Protein AF-A0A6S6WCK9-F1 (afdb_monomer)

Nearest PDB structures (foldseek):
  7o4i-assembly1_X  TM=5.187E-01  e=7.067E+00  Saccharomyces cerevisiae S288C
  6fdo-assembly2_B  TM=4.946E-01  e=7.947E+00  Homo sapiens
  9f27-assembly1_A  TM=4.646E-01  e=7.947E+00  Pyrococcus abyssi GE5
  1hlv-assembly1_A  TM=4.097E-01  e=7.494E+00  Homo sapiens
  7vf9-assembly1_F  TM=2.522E-01  e=4.418E+00  Pseudomonas aeruginosa PAO1

Structure (mmCIF, N/CA/C/O backbone):
data_AF-A0A6S6WCK9-F1
#
_entry.id   AF-A0A6S6WCK9-F1
#
loop_
_atom_site.group_PDB
_atom_site.id
_atom_site.type_symbol
_atom_site.label_atom_id
_atom_site.label_alt_id
_atom_site.label_comp_id
_atom_site.label_asym_id
_atom_site.label_entity_id
_atom_site.label_seq_id
_atom_site.pdbx_PDB_ins_code
_atom_site.Cartn_x
_atom_site.Cartn_y
_atom_site.Cartn_z
_atom_site.occupancy
_atom_site.B_iso_or_equiv
_atom_site.auth_seq_id
_atom_site.auth_comp_id
_atom_site.auth_asym_id
_atom_site.auth_atom_id
_atom_site.pdbx_PDB_model_num
ATOM 1 N N . MET A 1 1 ? 26.069 -19.748 -29.716 1.00 44.78 1 MET A N 1
ATOM 2 C CA . MET A 1 1 ? 26.273 -19.409 -28.286 1.00 44.78 1 MET A CA 1
ATOM 3 C C . MET A 1 1 ? 24.906 -19.206 -27.637 1.00 44.78 1 MET A C 1
ATOM 5 O O . MET A 1 1 ? 24.100 -18.494 -28.235 1.00 44.78 1 MET A O 1
ATOM 9 N N . PRO A 1 2 ? 24.590 -19.861 -26.506 1.00 44.91 2 PRO A N 1
ATOM 10 C CA . PRO A 1 2 ? 23.231 -19.878 -25.965 1.00 44.91 2 PRO A CA 1
ATOM 11 C C . PRO A 1 2 ? 22.825 -18.496 -25.436 1.00 44.91 2 PRO A C 1
ATOM 13 O O . PRO A 1 2 ? 23.543 -17.869 -24.659 1.00 44.91 2 PRO A O 1
ATOM 16 N N . LYS A 1 3 ? 21.666 -18.007 -25.890 1.00 48.59 3 LYS A N 1
ATOM 17 C CA . LYS A 1 3 ? 21.044 -16.769 -25.404 1.00 48.59 3 LYS A CA 1
ATOM 18 C C . LYS A 1 3 ? 20.489 -17.037 -24.002 1.00 48.59 3 LYS A C 1
ATOM 20 O O . LYS A 1 3 ? 19.784 -18.021 -23.817 1.00 48.59 3 LYS A O 1
ATOM 25 N N . LEU A 1 4 ? 20.776 -16.173 -23.030 1.00 48.41 4 LEU A N 1
ATOM 26 C CA . LEU A 1 4 ? 20.132 -16.221 -21.713 1.00 48.41 4 LEU A CA 1
ATOM 27 C C . LEU A 1 4 ? 18.635 -15.925 -21.897 1.00 48.41 4 LEU A C 1
ATOM 29 O O . LEU A 1 4 ? 18.258 -14.792 -22.188 1.00 48.41 4 LEU A O 1
ATOM 33 N N . THR A 1 5 ? 17.792 -16.951 -21.793 1.00 50.28 5 THR A N 1
ATOM 34 C CA . THR A 1 5 ? 16.382 -16.902 -22.217 1.00 50.28 5 THR A CA 1
ATOM 35 C C . THR A 1 5 ? 15.429 -16.254 -21.218 1.00 50.28 5 THR A C 1
ATOM 37 O O . THR A 1 5 ? 14.307 -15.960 -21.600 1.00 50.28 5 THR A O 1
ATOM 40 N N . ASN A 1 6 ? 15.840 -15.962 -19.982 1.00 49.12 6 ASN A N 1
ATOM 41 C CA . ASN A 1 6 ? 15.030 -15.191 -19.025 1.00 49.12 6 ASN A CA 1
ATOM 42 C C . ASN A 1 6 ? 15.889 -14.635 -17.877 1.00 49.12 6 ASN A C 1
ATOM 44 O O . ASN A 1 6 ? 15.573 -14.771 -16.698 1.00 49.12 6 ASN A O 1
ATOM 48 N N . ALA A 1 7 ? 17.030 -14.024 -18.203 1.00 51.69 7 ALA A N 1
ATOM 49 C CA . ALA A 1 7 ? 17.856 -13.397 -17.180 1.00 51.69 7 ALA A CA 1
ATOM 50 C C . ALA A 1 7 ? 17.327 -11.990 -16.887 1.00 51.69 7 ALA A C 1
ATOM 52 O O . ALA A 1 7 ? 17.431 -11.078 -17.712 1.00 51.69 7 ALA A O 1
ATOM 53 N N . HIS A 1 8 ? 16.786 -11.786 -15.688 1.00 56.84 8 HIS A N 1
ATOM 54 C CA . HIS A 1 8 ? 16.721 -10.454 -15.103 1.00 56.84 8 HIS A CA 1
ATOM 55 C C . HIS A 1 8 ? 18.136 -9.851 -15.132 1.00 56.84 8 HIS A C 1
ATOM 57 O O . HIS A 1 8 ? 18.983 -10.210 -14.323 1.00 56.84 8 HIS A O 1
ATOM 63 N N . TYR A 1 9 ? 18.416 -8.964 -16.093 1.00 58.31 9 TYR A N 1
ATOM 64 C CA . TYR A 1 9 ? 19.717 -8.301 -16.169 1.00 58.31 9 TYR A CA 1
ATOM 65 C C . TYR A 1 9 ? 19.966 -7.503 -14.887 1.00 58.31 9 TYR A C 1
ATOM 67 O O . TYR A 1 9 ? 19.154 -6.643 -14.518 1.00 58.31 9 TYR A O 1
ATOM 75 N N . TYR A 1 10 ? 21.086 -7.801 -14.228 1.00 66.94 10 TYR A N 1
ATOM 76 C CA . TYR A 1 10 ? 21.514 -7.145 -12.999 1.00 66.94 10 TYR A CA 1
ATOM 77 C C . TYR A 1 10 ? 21.758 -5.646 -13.222 1.00 66.94 10 TYR A C 1
ATOM 79 O O . TYR A 1 10 ? 22.159 -5.226 -14.312 1.00 66.94 10 TYR A O 1
ATOM 87 N N . THR A 1 11 ? 21.545 -4.841 -12.177 1.00 68.69 11 THR A N 1
ATOM 88 C CA . THR A 1 11 ? 21.753 -3.380 -12.178 1.00 68.69 11 THR A CA 1
ATOM 89 C C . THR A 1 11 ? 23.097 -2.957 -12.796 1.00 68.69 11 THR A C 1
ATOM 91 O O . THR A 1 11 ? 23.074 -2.080 -13.658 1.00 68.69 11 THR A O 1
ATOM 94 N N . PRO A 1 12 ? 24.239 -3.627 -12.517 1.00 78.00 12 PRO A N 1
ATOM 95 C CA . PRO A 1 12 ? 25.523 -3.269 -13.126 1.00 78.00 12 PRO A CA 1
ATOM 96 C C . PRO A 1 12 ? 25.551 -3.387 -14.657 1.00 78.00 12 PRO A C 1
ATOM 98 O O . PRO A 1 12 ? 26.176 -2.571 -15.328 1.00 78.00 12 PRO A O 1
ATOM 101 N N . VAL A 1 13 ? 24.850 -4.372 -15.234 1.00 82.44 13 VAL A N 1
ATOM 102 C CA . VAL A 1 13 ? 24.796 -4.562 -16.696 1.00 82.44 13 VAL A CA 1
ATOM 103 C C . VAL A 1 13 ? 24.009 -3.431 -17.352 1.00 82.44 13 VAL A C 1
ATOM 105 O O . VAL A 1 13 ? 24.406 -2.924 -18.397 1.00 82.44 13 VAL A O 1
ATOM 108 N N . LYS A 1 14 ? 22.916 -2.993 -16.718 1.00 82.75 14 LYS A N 1
ATOM 109 C CA . LYS A 1 14 ? 22.103 -1.878 -17.217 1.00 82.75 14 LYS A CA 1
ATOM 110 C C . LYS A 1 14 ? 22.865 -0.559 -17.171 1.00 82.75 14 LYS A C 1
ATOM 112 O O . LYS A 1 14 ? 22.890 0.148 -18.174 1.00 82.75 14 LYS A O 1
ATOM 117 N N . SER A 1 15 ? 23.521 -0.271 -16.046 1.00 81.81 15 SER A N 1
ATOM 118 C CA . SER A 1 15 ? 24.333 0.939 -15.887 1.00 81.81 15 SER A CA 1
ATOM 119 C C . SER A 1 15 ? 25.502 0.969 -16.866 1.00 81.81 15 SER A C 1
ATOM 121 O O . SER A 1 15 ? 25.778 2.014 -17.438 1.00 81.81 15 SER A O 1
ATOM 123 N N . ARG A 1 16 ? 26.140 -0.178 -17.134 1.00 85.06 16 ARG A N 1
ATOM 124 C CA . ARG A 1 16 ? 27.186 -0.287 -18.161 1.00 85.06 16 ARG A CA 1
ATOM 125 C C . ARG A 1 16 ? 26.684 0.042 -19.561 1.00 85.06 16 ARG A C 1
ATOM 127 O O . ARG A 1 16 ? 27.346 0.790 -20.264 1.00 85.06 16 ARG A O 1
ATOM 134 N N . VAL A 1 17 ? 25.548 -0.527 -19.976 1.00 89.06 17 VAL A N 1
ATOM 135 C CA . VAL A 1 17 ? 24.974 -0.260 -21.308 1.00 89.06 17 VAL A CA 1
ATOM 136 C C . VAL A 1 17 ? 24.636 1.220 -21.451 1.00 89.06 17 VAL A C 1
ATOM 138 O O . VAL A 1 17 ? 24.981 1.815 -22.464 1.00 89.06 17 VAL A O 1
ATOM 141 N N . LYS A 1 18 ? 24.010 1.810 -20.428 1.00 87.44 18 LYS A N 1
ATOM 142 C CA . LYS A 1 18 ? 23.625 3.221 -20.439 1.00 87.44 18 LYS A CA 1
ATOM 143 C C . LYS A 1 18 ? 24.840 4.149 -20.437 1.00 87.44 18 LYS A C 1
ATOM 145 O O . LYS A 1 18 ? 24.981 4.948 -21.345 1.00 87.44 18 LYS A O 1
ATOM 150 N N . GLY A 1 19 ? 25.772 3.957 -19.503 1.00 86.50 19 GLY A N 1
ATOM 151 C CA . GLY A 1 19 ? 26.981 4.776 -19.422 1.00 86.50 19 GLY A CA 1
ATOM 152 C C . GLY A 1 19 ? 27.872 4.666 -20.661 1.00 86.50 19 GLY A C 1
ATOM 153 O O . GLY A 1 19 ? 28.477 5.652 -21.061 1.00 86.50 19 GLY A O 1
ATOM 154 N N . ALA A 1 20 ? 27.935 3.494 -21.302 1.00 90.62 20 ALA A N 1
ATOM 155 C CA . ALA A 1 20 ? 28.659 3.337 -22.560 1.00 90.62 20 ALA A CA 1
ATOM 156 C C . ALA A 1 20 ? 27.961 4.049 -23.730 1.00 90.62 20 ALA A C 1
ATOM 158 O O . ALA A 1 20 ? 28.654 4.670 -24.527 1.00 90.62 20 ALA A O 1
ATOM 159 N N . ALA A 1 21 ? 26.626 3.993 -23.821 1.00 90.19 21 ALA A N 1
ATOM 160 C CA . ALA A 1 21 ? 25.872 4.762 -24.814 1.00 90.19 21 ALA A CA 1
ATOM 161 C C . ALA A 1 21 ? 26.070 6.272 -24.604 1.00 90.19 21 ALA A C 1
ATOM 163 O O . ALA A 1 21 ? 26.545 6.950 -25.508 1.00 90.19 21 ALA A O 1
ATOM 164 N N . ASP A 1 22 ? 25.847 6.757 -23.377 1.00 89.62 22 ASP A N 1
ATOM 165 C CA . ASP A 1 22 ? 25.997 8.170 -23.008 1.00 89.62 22 ASP A CA 1
ATOM 166 C C . ASP A 1 22 ? 27.424 8.681 -23.288 1.00 89.62 22 ASP A C 1
ATOM 168 O O . ASP A 1 22 ? 27.615 9.787 -23.790 1.00 89.62 22 ASP A O 1
ATOM 172 N N . PHE A 1 23 ? 28.447 7.869 -22.995 1.00 90.56 23 PHE A N 1
ATOM 173 C CA . PHE A 1 23 ? 29.843 8.214 -23.267 1.00 90.56 23 PHE A CA 1
ATOM 174 C C . PHE A 1 23 ? 30.157 8.276 -24.766 1.00 90.56 23 PHE A C 1
ATOM 176 O O . PHE A 1 23 ? 30.862 9.190 -25.198 1.00 90.56 23 PHE A O 1
ATOM 183 N N . LEU A 1 24 ? 29.672 7.312 -25.555 1.00 92.31 24 LEU A N 1
ATOM 184 C CA . LEU A 1 24 ? 29.898 7.278 -27.003 1.00 92.31 24 LEU A CA 1
ATOM 185 C C . LEU A 1 24 ? 29.17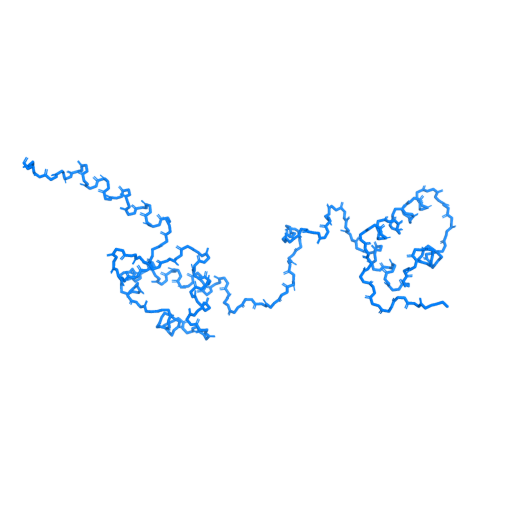9 8.435 -27.702 1.00 92.31 24 LEU A C 1
ATOM 187 O O . LEU A 1 24 ? 29.785 9.083 -28.556 1.00 92.31 24 LEU A O 1
ATOM 191 N N . ASP A 1 25 ? 27.953 8.744 -27.275 1.00 90.69 25 ASP A N 1
ATOM 192 C CA . ASP A 1 25 ? 27.186 9.900 -27.742 1.00 90.69 25 ASP A CA 1
ATOM 193 C C . ASP A 1 25 ? 27.906 11.209 -27.378 1.00 90.69 25 ASP A C 1
ATOM 195 O O . ASP A 1 25 ? 28.105 12.068 -28.237 1.00 90.69 25 ASP A O 1
ATOM 199 N N . TRP A 1 26 ? 28.389 11.341 -26.135 1.00 93.12 26 TRP A N 1
ATOM 200 C CA . TRP A 1 26 ? 29.148 12.515 -25.688 1.00 93.12 26 TRP A CA 1
ATOM 201 C C . TRP A 1 26 ? 30.470 12.702 -26.444 1.00 93.12 26 TRP A C 1
ATOM 203 O O . TRP A 1 26 ? 30.862 13.827 -26.752 1.00 93.12 26 TRP A O 1
ATOM 213 N N . LYS A 1 27 ? 31.169 11.606 -26.761 1.00 94.00 27 LYS A N 1
ATOM 214 C CA . LYS A 1 27 ? 32.395 11.633 -27.571 1.00 94.00 27 LYS A CA 1
ATOM 215 C C . LYS A 1 27 ? 32.137 11.781 -29.071 1.00 94.00 27 LYS A C 1
ATOM 217 O O . LYS A 1 27 ? 33.103 11.968 -29.808 1.00 94.00 27 LYS A O 1
ATOM 222 N N . GLY A 1 28 ? 30.887 11.682 -29.525 1.00 92.00 28 GLY A N 1
ATOM 223 C CA . GLY A 1 28 ? 30.534 11.699 -30.944 1.00 92.00 28 GLY A CA 1
ATOM 224 C C . GLY A 1 28 ? 31.113 10.519 -31.729 1.00 92.00 28 GLY A C 1
ATOM 225 O O . GLY A 1 28 ? 31.346 10.636 -32.931 1.00 92.00 28 GLY A O 1
ATOM 226 N N . ILE A 1 29 ? 31.392 9.394 -31.064 1.00 93.19 29 ILE A N 1
ATOM 227 C CA . ILE A 1 29 ? 31.925 8.198 -31.724 1.00 93.19 29 ILE A CA 1
ATOM 228 C C . ILE A 1 29 ? 30.743 7.445 -32.336 1.00 93.19 29 ILE A C 1
ATOM 230 O O . ILE A 1 29 ? 29.850 7.045 -31.592 1.00 93.19 29 ILE A O 1
ATOM 234 N N . PRO A 1 30 ? 30.712 7.205 -33.658 1.00 92.56 30 PRO A N 1
ATOM 235 C CA . PRO A 1 30 ? 29.643 6.428 -34.266 1.00 92.56 30 PRO A CA 1
ATOM 236 C C . PRO A 1 30 ? 29.723 4.967 -33.805 1.00 92.56 30 PRO A C 1
ATOM 238 O O . PRO A 1 30 ? 30.773 4.330 -33.887 1.00 92.56 30 PRO A O 1
ATOM 241 N N . TYR A 1 31 ? 28.603 4.421 -33.335 1.00 93.38 31 TYR A N 1
ATOM 242 C CA . TYR A 1 31 ? 28.493 3.023 -32.920 1.00 93.38 31 TYR A CA 1
ATOM 243 C C . TYR A 1 31 ? 27.136 2.438 -33.292 1.00 93.38 31 TYR A C 1
ATOM 245 O O . TYR A 1 31 ? 26.123 3.133 -33.408 1.00 93.38 31 TYR A O 1
ATOM 253 N N . HIS A 1 32 ? 27.096 1.115 -33.422 1.00 93.19 32 HIS A N 1
ATOM 254 C CA . HIS A 1 32 ? 25.845 0.392 -33.546 1.00 93.19 32 HIS A CA 1
ATOM 255 C C . HIS A 1 32 ? 25.374 -0.075 -32.171 1.00 93.19 32 HIS A C 1
ATOM 257 O O . HIS A 1 32 ? 26.055 -0.815 -31.459 1.00 93.19 32 HIS A O 1
ATOM 263 N N . HIS A 1 33 ? 24.145 0.297 -31.816 1.00 90.12 33 HIS A N 1
ATOM 264 C CA . HIS A 1 33 ? 23.496 -0.140 -30.579 1.00 90.12 33 HIS A CA 1
ATOM 265 C C . HIS A 1 33 ? 23.426 -1.673 -30.477 1.00 90.12 33 HIS A C 1
ATOM 267 O O . HIS A 1 33 ? 23.478 -2.240 -29.389 1.00 90.12 33 HIS A O 1
ATOM 273 N N . THR A 1 34 ? 23.363 -2.365 -31.618 1.00 92.06 34 THR A N 1
ATOM 274 C CA . THR A 1 34 ? 23.408 -3.829 -31.686 1.00 92.06 34 THR A CA 1
ATOM 275 C C . THR A 1 34 ? 24.691 -4.407 -31.109 1.00 92.06 34 THR A C 1
ATOM 277 O O . THR A 1 34 ? 24.625 -5.415 -30.406 1.00 92.06 34 THR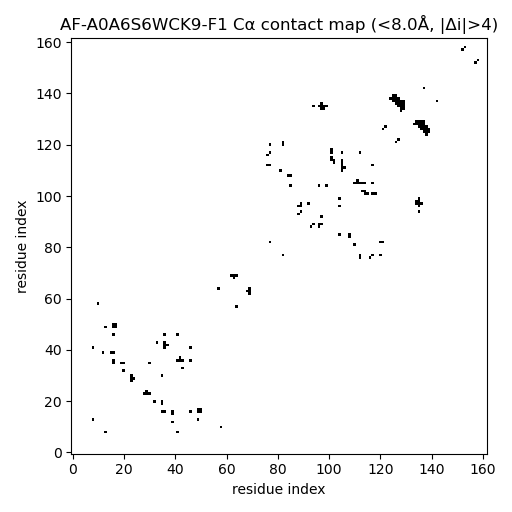 A O 1
ATOM 280 N N . ASP A 1 35 ? 25.821 -3.755 -31.356 1.00 91.56 35 ASP A N 1
ATOM 281 C CA . ASP A 1 35 ? 27.142 -4.234 -30.956 1.00 91.56 35 ASP A CA 1
ATOM 282 C C . ASP A 1 35 ? 27.372 -3.932 -29.478 1.00 91.56 35 ASP A C 1
ATOM 284 O O . ASP A 1 35 ? 27.827 -4.792 -28.723 1.00 91.56 35 ASP A O 1
ATOM 288 N N . LEU A 1 36 ? 26.914 -2.760 -29.029 1.00 91.44 36 LEU A N 1
ATOM 289 C CA . LEU A 1 36 ? 26.862 -2.396 -27.616 1.00 91.44 36 LEU A CA 1
ATOM 290 C C . LEU A 1 36 ? 26.042 -3.408 -26.796 1.00 91.44 36 LEU A C 1
ATOM 292 O O . LEU A 1 36 ? 26.462 -3.840 -25.715 1.00 91.44 36 LEU A O 1
ATOM 296 N N . PHE A 1 37 ? 24.872 -3.811 -27.299 1.00 92.94 37 PHE A N 1
ATOM 297 C CA . PHE A 1 37 ? 24.034 -4.804 -26.628 1.00 92.94 37 PHE A CA 1
ATOM 298 C C . PHE A 1 37 ? 24.672 -6.195 -26.661 1.00 92.94 37 PHE A C 1
ATOM 300 O O . PHE A 1 37 ? 24.690 -6.871 -25.631 1.00 92.94 37 PHE A O 1
ATOM 307 N N . ALA A 1 38 ? 25.245 -6.606 -27.797 1.00 90.31 38 ALA A N 1
ATOM 308 C CA . ALA A 1 38 ? 25.923 -7.892 -27.937 1.00 90.31 38 ALA A CA 1
ATOM 309 C C . ALA A 1 38 ? 27.121 -8.018 -26.981 1.00 90.31 38 ALA A C 1
ATOM 311 O O . ALA A 1 38 ? 27.234 -9.026 -26.280 1.00 90.31 38 ALA A O 1
ATOM 312 N N . TYR A 1 39 ? 27.944 -6.970 -26.870 1.00 90.31 39 TYR A N 1
ATOM 313 C CA . TYR A 1 39 ? 29.076 -6.904 -25.942 1.00 90.31 39 TYR A CA 1
ATOM 314 C C . TYR A 1 39 ? 28.641 -7.097 -24.483 1.00 90.31 39 TYR A C 1
ATOM 316 O O . TYR A 1 39 ? 29.271 -7.827 -23.717 1.00 90.31 39 TYR A O 1
ATOM 324 N N . ASN A 1 40 ? 27.506 -6.506 -24.102 1.00 87.31 40 ASN A N 1
ATOM 325 C CA . ASN A 1 40 ? 26.934 -6.641 -22.762 1.00 87.31 40 ASN A CA 1
ATOM 326 C C . ASN A 1 40 ? 26.009 -7.866 -22.601 1.00 87.31 40 ASN A C 1
ATOM 328 O O . ASN A 1 40 ? 25.383 -8.026 -21.552 1.00 87.31 40 ASN A O 1
ATOM 332 N N . ARG A 1 41 ? 25.930 -8.749 -23.609 1.00 88.12 41 ARG A N 1
ATOM 333 C CA . ARG A 1 41 ? 25.083 -9.959 -23.636 1.00 88.12 41 ARG A CA 1
ATOM 334 C C . ARG A 1 41 ? 23.586 -9.670 -23.444 1.00 88.12 41 ARG A C 1
ATOM 336 O O . ARG A 1 41 ? 22.843 -10.486 -22.893 1.00 88.12 41 ARG A O 1
ATOM 343 N N . VAL A 1 42 ? 23.132 -8.511 -23.916 1.00 86.69 42 VAL A N 1
ATOM 344 C CA . VAL A 1 42 ? 21.740 -8.055 -23.842 1.00 86.69 42 VAL A CA 1
ATOM 345 C C . VAL A 1 42 ? 21.030 -8.284 -25.179 1.00 86.69 42 VAL A C 1
ATOM 347 O O . VAL A 1 42 ? 21.588 -8.035 -26.244 1.00 86.69 42 VAL A O 1
ATOM 350 N N . SER A 1 43 ? 19.782 -8.765 -25.151 1.00 87.94 43 SER A N 1
ATOM 351 C CA . SER A 1 43 ? 18.963 -8.851 -26.370 1.00 87.94 43 SER A CA 1
ATOM 352 C C . SER A 1 43 ? 18.587 -7.456 -26.886 1.00 87.94 43 SER A C 1
ATOM 354 O O . SER A 1 43 ? 18.415 -6.533 -26.094 1.00 87.94 43 SER A O 1
ATOM 356 N N . LYS A 1 44 ? 18.391 -7.286 -28.204 1.00 88.31 44 LYS A N 1
ATOM 357 C CA . LYS A 1 44 ? 18.047 -5.974 -28.797 1.00 88.31 44 LYS A CA 1
ATOM 358 C C . LYS A 1 44 ? 16.835 -5.326 -28.120 1.00 88.31 44 LYS A C 1
ATOM 360 O O . LYS A 1 44 ? 16.907 -4.180 -27.694 1.00 88.31 44 LYS A O 1
ATOM 365 N N . THR A 1 45 ? 15.752 -6.086 -27.950 1.00 86.25 45 THR A N 1
ATOM 366 C CA . THR A 1 45 ? 14.521 -5.623 -27.292 1.00 86.25 45 THR A CA 1
ATOM 367 C C . THR A 1 45 ? 14.790 -5.123 -25.876 1.00 86.25 45 THR A C 1
ATOM 369 O O . THR A 1 45 ? 14.258 -4.094 -25.460 1.00 86.25 45 THR A O 1
ATOM 372 N N . ARG A 1 46 ? 15.650 -5.824 -25.125 1.00 82.69 46 ARG A N 1
ATOM 373 C CA . ARG A 1 46 ? 15.959 -5.444 -23.748 1.00 82.69 46 ARG A CA 1
ATOM 374 C C . ARG A 1 46 ? 16.956 -4.294 -23.663 1.00 82.69 46 ARG A C 1
ATOM 376 O O . ARG A 1 46 ? 16.813 -3.478 -22.761 1.00 82.69 46 ARG A O 1
ATOM 383 N N . GLY A 1 47 ? 17.901 -4.202 -24.595 1.00 87.31 47 GLY A N 1
ATOM 384 C CA . GLY A 1 47 ? 18.828 -3.079 -24.717 1.00 87.31 47 GLY A CA 1
ATOM 385 C C . GLY A 1 47 ? 18.080 -1.762 -24.903 1.00 87.31 47 GLY A C 1
ATOM 386 O O . GLY A 1 47 ? 18.271 -0.833 -24.124 1.00 87.31 47 GLY A O 1
ATOM 387 N N . TRP A 1 48 ? 17.117 -1.731 -25.827 1.00 90.94 48 TRP A N 1
ATOM 388 C CA . TRP A 1 48 ? 16.237 -0.574 -26.012 1.00 90.94 48 TRP A CA 1
ATOM 389 C C . TRP A 1 48 ? 15.395 -0.253 -24.779 1.00 90.94 48 TRP A C 1
ATOM 391 O O . TRP A 1 48 ? 15.269 0.909 -24.403 1.00 90.94 48 TRP A O 1
ATOM 401 N N . ALA A 1 49 ? 14.854 -1.272 -24.105 1.00 84.62 49 ALA A N 1
ATOM 402 C CA . ALA A 1 49 ? 14.123 -1.057 -22.861 1.00 84.62 49 ALA A CA 1
ATOM 403 C C . ALA A 1 49 ? 15.015 -0.469 -21.750 1.00 84.62 49 ALA A C 1
ATOM 405 O O . ALA A 1 49 ? 14.534 0.337 -20.967 1.00 84.62 49 ALA A O 1
ATOM 406 N N . ILE A 1 50 ? 16.298 -0.842 -21.679 1.00 83.75 50 ILE A N 1
ATOM 407 C CA . ILE A 1 50 ? 17.255 -0.283 -20.709 1.00 83.75 50 ILE A CA 1
ATOM 408 C C . ILE A 1 50 ? 17.549 1.189 -21.008 1.00 83.75 50 ILE A C 1
ATOM 410 O O . ILE A 1 50 ? 17.562 1.989 -20.078 1.00 83.75 50 ILE A O 1
ATOM 414 N N . LEU A 1 51 ? 17.755 1.554 -22.277 1.00 86.12 51 LEU A N 1
ATOM 415 C CA . LEU A 1 51 ? 18.012 2.947 -22.663 1.00 86.12 51 LEU A CA 1
ATOM 416 C C . LEU A 1 51 ? 16.781 3.844 -22.460 1.00 86.12 51 LEU A C 1
ATOM 418 O O . LEU A 1 51 ? 16.919 4.984 -22.033 1.00 86.12 51 LEU A O 1
ATOM 422 N N . LYS A 1 52 ? 15.573 3.312 -22.696 1.00 83.62 52 LYS A N 1
ATOM 423 C CA . LYS A 1 52 ? 14.299 4.026 -22.491 1.00 83.62 52 LYS A CA 1
ATOM 424 C C . LYS A 1 52 ? 13.911 4.176 -21.012 1.00 83.62 52 LYS A C 1
ATOM 426 O O . LYS A 1 52 ? 13.102 5.036 -20.671 1.00 83.62 52 LYS A O 1
ATOM 431 N N . GLU A 1 53 ? 14.431 3.326 -20.125 1.00 72.94 53 GLU A N 1
ATOM 432 C CA . GLU A 1 53 ? 14.195 3.445 -18.685 1.00 72.94 53 GLU A CA 1
ATOM 433 C C . GLU A 1 53 ? 14.885 4.724 -18.152 1.00 72.94 53 GLU A C 1
ATOM 435 O O . GLU A 1 53 ? 16.107 4.778 -17.966 1.00 72.94 53 GLU A O 1
ATOM 440 N N . ASN A 1 54 ? 14.085 5.754 -17.850 1.00 61.22 54 ASN A N 1
ATOM 441 C CA . ASN A 1 54 ? 14.506 6.971 -17.146 1.00 61.22 54 ASN A CA 1
ATOM 442 C C . ASN A 1 54 ? 14.816 6.668 -15.666 1.00 61.22 54 ASN A C 1
ATOM 444 O O . ASN A 1 54 ? 14.161 7.157 -14.754 1.00 61.22 54 ASN A O 1
ATOM 448 N N . ASN A 1 55 ? 15.821 5.831 -15.404 1.00 57.72 55 ASN A N 1
ATOM 449 C CA . ASN A 1 55 ? 16.335 5.570 -14.057 1.00 57.72 55 ASN A CA 1
ATOM 450 C C . ASN A 1 55 ? 17.303 6.696 -13.654 1.00 57.72 55 ASN A C 1
ATOM 452 O O . ASN A 1 55 ? 18.488 6.438 -13.462 1.00 57.72 55 ASN A O 1
ATOM 456 N N . GLN A 1 56 ? 16.846 7.952 -13.620 1.00 52.47 56 GLN A N 1
ATOM 457 C CA . GLN A 1 56 ? 17.729 9.078 -13.288 1.00 52.47 56 GLN A CA 1
ATOM 458 C C . GLN A 1 56 ? 18.134 9.108 -11.807 1.00 52.47 56 GLN A C 1
ATOM 460 O O . GLN A 1 56 ? 19.142 9.730 -11.499 1.00 52.47 56 GLN A O 1
ATOM 465 N N . ILE A 1 57 ? 17.399 8.454 -10.892 1.00 48.78 57 ILE A N 1
ATOM 466 C CA . ILE A 1 57 ? 17.627 8.672 -9.449 1.00 48.78 57 ILE A CA 1
ATOM 467 C C . ILE A 1 57 ? 17.553 7.400 -8.576 1.00 48.78 57 ILE A C 1
ATOM 469 O O . ILE A 1 57 ? 18.192 7.365 -7.529 1.00 48.78 57 ILE A O 1
ATOM 473 N N . TYR A 1 58 ? 16.870 6.316 -8.971 1.00 45.97 58 TYR A N 1
ATOM 474 C CA . TYR A 1 58 ? 16.533 5.263 -7.996 1.00 45.97 58 TYR A CA 1
ATOM 475 C C . TYR A 1 58 ? 16.966 3.847 -8.400 1.00 45.97 58 TYR A C 1
ATOM 477 O O . TYR A 1 58 ? 16.512 3.283 -9.400 1.00 45.97 58 TYR A O 1
ATOM 485 N N . ASP A 1 59 ? 17.832 3.258 -7.568 1.00 48.38 59 ASP A N 1
ATOM 486 C CA . ASP A 1 59 ? 18.109 1.824 -7.543 1.0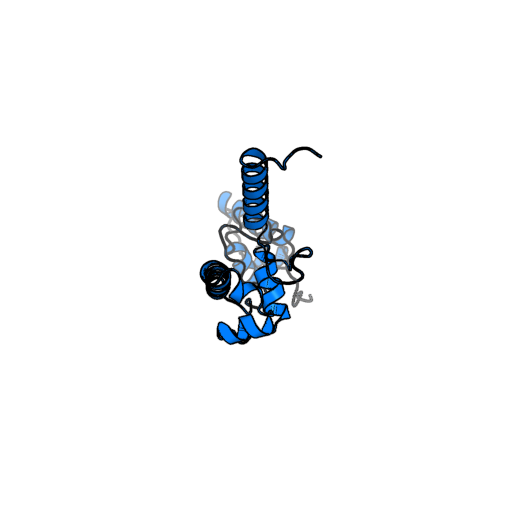0 48.38 59 ASP A CA 1
ATOM 487 C C . ASP A 1 59 ? 16.818 1.066 -7.197 1.00 48.38 59 ASP A C 1
ATOM 489 O O . ASP A 1 59 ? 16.062 1.424 -6.294 1.00 48.38 59 ASP A O 1
ATOM 493 N N . ARG A 1 60 ? 16.556 -0.021 -7.921 1.00 52.84 60 ARG A N 1
ATOM 494 C CA . ARG A 1 60 ? 15.291 -0.779 -7.881 1.00 52.84 60 ARG A CA 1
ATOM 495 C C . ARG A 1 60 ? 15.076 -1.569 -6.586 1.00 52.84 60 ARG A C 1
ATOM 497 O O . ARG A 1 60 ? 14.180 -2.410 -6.536 1.00 52.84 60 ARG A O 1
ATOM 504 N N . ARG A 1 61 ? 15.921 -1.350 -5.578 1.00 50.31 61 ARG A N 1
ATOM 505 C CA . ARG A 1 61 ? 15.790 -1.928 -4.238 1.00 50.31 61 ARG A CA 1
ATOM 506 C C . ARG A 1 61 ? 14.833 -1.144 -3.343 1.00 50.31 61 ARG A C 1
ATOM 508 O O . ARG A 1 61 ? 14.453 -1.662 -2.300 1.00 50.31 61 ARG A O 1
ATOM 515 N N . HIS A 1 62 ? 14.410 0.052 -3.744 1.00 44.62 62 HIS A N 1
ATOM 516 C CA . HIS A 1 62 ? 13.416 0.799 -2.984 1.00 44.62 62 HIS A CA 1
ATOM 517 C C . HIS A 1 62 ? 12.001 0.360 -3.383 1.00 44.62 62 HIS A C 1
ATOM 519 O O . HIS A 1 62 ? 11.468 0.760 -4.417 1.00 44.62 62 HIS A O 1
ATOM 525 N N . HIS A 1 63 ? 11.422 -0.512 -2.552 1.00 45.19 63 HIS A N 1
ATOM 526 C CA . HIS A 1 63 ? 9.973 -0.575 -2.348 1.00 45.19 63 HIS A CA 1
ATOM 527 C C . HIS A 1 63 ? 9.477 0.845 -2.030 1.00 45.19 63 HIS A C 1
ATOM 529 O O . HIS A 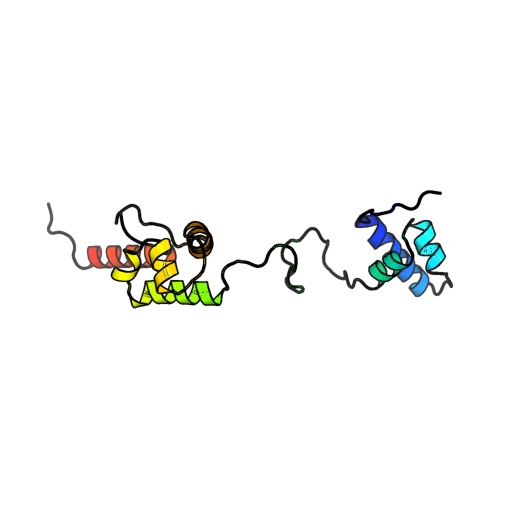1 63 ? 10.150 1.541 -1.271 1.00 45.19 63 HIS A O 1
ATOM 535 N N . ASN A 1 64 ? 8.346 1.269 -2.599 1.00 48.97 64 ASN A N 1
ATOM 536 C CA . ASN A 1 64 ? 7.820 2.645 -2.522 1.00 48.97 64 ASN A CA 1
ATOM 537 C C . ASN A 1 64 ? 8.691 3.721 -3.209 1.00 48.97 64 ASN A C 1
ATOM 539 O O . ASN A 1 64 ? 9.419 4.471 -2.564 1.00 48.97 64 ASN A O 1
ATOM 543 N N . ASN A 1 65 ? 8.570 3.847 -4.533 1.00 55.06 65 ASN A N 1
ATOM 544 C CA . ASN A 1 65 ? 9.042 5.035 -5.252 1.00 55.06 65 ASN A CA 1
ATOM 545 C C . ASN A 1 65 ? 8.027 6.181 -5.069 1.00 55.06 65 ASN A C 1
ATOM 547 O O . ASN A 1 65 ? 6.854 6.002 -5.382 1.00 55.06 65 ASN A O 1
ATOM 551 N N . GLU A 1 66 ? 8.464 7.356 -4.605 1.00 56.78 66 GLU A N 1
ATOM 552 C CA . GLU A 1 66 ? 7.590 8.532 -4.425 1.00 56.78 66 GLU A CA 1
ATOM 553 C C . GLU A 1 66 ? 7.010 9.058 -5.749 1.00 56.78 66 GLU A C 1
ATOM 555 O O . GLU A 1 66 ? 5.911 9.606 -5.774 1.00 56.78 66 GLU A O 1
ATOM 560 N N . LEU A 1 67 ? 7.724 8.865 -6.863 1.00 56.81 67 LEU A N 1
ATOM 561 C CA . LEU A 1 67 ? 7.341 9.381 -8.181 1.00 56.81 67 LEU A CA 1
ATOM 562 C C . LEU A 1 67 ? 6.571 8.367 -9.034 1.00 56.81 67 LEU A C 1
ATOM 564 O O . LEU A 1 67 ? 5.886 8.758 -9.978 1.00 56.81 67 LEU A O 1
ATOM 568 N N . LEU A 1 68 ? 6.706 7.067 -8.751 1.00 58.25 68 LEU A N 1
ATOM 569 C CA . LEU A 1 68 ? 6.055 6.009 -9.526 1.00 58.25 68 LEU A CA 1
ATOM 570 C C . LEU A 1 68 ? 5.237 5.096 -8.610 1.00 58.25 68 LEU A C 1
ATOM 572 O O . LEU A 1 68 ? 5.826 4.430 -7.758 1.00 58.25 68 LEU A O 1
ATOM 576 N N . PRO A 1 69 ? 3.914 4.975 -8.827 1.00 58.38 69 PRO A N 1
ATOM 577 C CA . PRO A 1 69 ? 3.096 4.061 -8.046 1.00 58.38 69 PRO A CA 1
ATOM 578 C C . PRO A 1 69 ? 3.564 2.611 -8.245 1.00 58.38 69 PRO A C 1
ATOM 580 O O . PRO A 1 69 ? 3.770 2.142 -9.371 1.00 58.38 69 PRO A O 1
ATOM 583 N N . GLU A 1 70 ? 3.749 1.888 -7.138 1.00 64.44 70 GLU A N 1
ATOM 584 C CA . GLU A 1 70 ? 4.146 0.481 -7.157 1.00 64.44 70 GLU A CA 1
ATOM 585 C C . GLU A 1 70 ? 2.971 -0.390 -7.630 1.00 64.44 70 GLU A C 1
ATOM 587 O O . GLU A 1 70 ? 2.024 -0.656 -6.899 1.00 64.44 70 GLU A O 1
ATOM 592 N N . ASN A 1 71 ? 3.041 -0.862 -8.878 1.00 66.44 71 ASN A N 1
ATOM 593 C CA . ASN A 1 71 ? 2.009 -1.714 -9.488 1.00 66.44 71 ASN A CA 1
ATOM 594 C C . ASN A 1 71 ? 2.196 -3.215 -9.193 1.00 66.44 71 ASN A C 1
ATOM 596 O O . ASN A 1 71 ? 1.571 -4.061 -9.835 1.00 66.44 71 ASN A O 1
ATOM 600 N N . ARG A 1 72 ? 3.118 -3.574 -8.293 1.00 64.75 72 ARG A N 1
ATOM 601 C CA . ARG A 1 72 ? 3.406 -4.972 -7.956 1.00 64.75 72 ARG A CA 1
ATOM 602 C C . ARG A 1 72 ? 2.452 -5.473 -6.878 1.00 64.75 72 ARG A C 1
ATOM 604 O O . ARG A 1 72 ? 2.182 -4.781 -5.907 1.00 64.75 72 ARG A O 1
ATOM 611 N N . GLY A 1 73 ? 2.036 -6.729 -7.021 1.00 75.31 73 GLY A N 1
ATOM 612 C CA . GLY A 1 73 ? 1.211 -7.426 -6.039 1.00 75.31 73 GLY A CA 1
ATOM 613 C C . GLY A 1 73 ? -0.275 -7.448 -6.389 1.00 75.31 73 GLY A C 1
ATOM 614 O O . GLY A 1 73 ? -0.743 -6.816 -7.335 1.00 75.31 73 GLY A O 1
ATOM 615 N N . ARG A 1 74 ? -1.021 -8.245 -5.622 1.00 78.12 74 ARG A N 1
ATOM 616 C CA . ARG A 1 74 ? -2.480 -8.309 -5.716 1.00 78.12 74 ARG A CA 1
ATOM 617 C C . ARG A 1 74 ? -3.059 -7.009 -5.161 1.00 78.12 74 ARG A C 1
ATOM 619 O O . ARG A 1 74 ? -2.646 -6.574 -4.088 1.00 78.12 74 ARG A O 1
ATOM 626 N N . LYS A 1 75 ? -4.033 -6.421 -5.864 1.00 80.81 75 LYS A N 1
ATOM 627 C CA . LYS A 1 75 ? -4.789 -5.270 -5.351 1.00 80.81 75 LYS A CA 1
ATOM 628 C C . LYS A 1 75 ? -5.396 -5.616 -3.988 1.00 80.81 75 LYS A C 1
ATOM 630 O O . LYS A 1 75 ? -5.857 -6.742 -3.790 1.00 80.81 75 LYS A O 1
ATOM 635 N N . ALA A 1 76 ? -5.369 -4.657 -3.065 1.00 81.94 76 ALA A N 1
ATOM 636 C CA . ALA A 1 76 ? -6.016 -4.810 -1.768 1.00 81.94 76 ALA A CA 1
ATOM 637 C C . ALA A 1 76 ? -7.505 -5.139 -1.957 1.00 81.94 76 ALA A C 1
ATOM 639 O O . ALA A 1 76 ? -8.133 -4.642 -2.889 1.00 81.94 76 ALA A O 1
ATOM 640 N N . ALA A 1 77 ? -8.044 -5.993 -1.085 1.00 86.19 77 ALA A N 1
ATOM 641 C CA . ALA A 1 77 ? -9.456 -6.371 -1.128 1.00 86.19 77 ALA A CA 1
ATOM 642 C C . ALA A 1 77 ? -10.378 -5.211 -0.723 1.00 86.19 77 ALA A C 1
ATOM 644 O O . ALA A 1 77 ? -11.503 -5.143 -1.195 1.00 86.19 77 ALA A O 1
ATOM 645 N N . LEU A 1 78 ? -9.880 -4.297 0.116 1.00 87.38 78 LEU A N 1
ATOM 646 C CA . LEU A 1 78 ? -10.588 -3.098 0.554 1.00 87.38 78 LEU A CA 1
ATOM 647 C C . LEU A 1 78 ? -9.952 -1.852 -0.058 1.00 87.38 78 LEU A C 1
ATOM 649 O O . LEU A 1 78 ? -8.725 -1.694 -0.041 1.00 87.38 78 LEU A O 1
ATOM 653 N N . SER A 1 79 ? -10.794 -0.958 -0.569 1.00 88.50 79 SER A N 1
ATOM 654 C CA . SER A 1 79 ? -10.390 0.377 -0.998 1.00 88.50 79 SER A CA 1
ATOM 655 C C . SER A 1 79 ? -10.071 1.253 0.220 1.00 88.50 79 SER A C 1
ATOM 657 O O . SER A 1 79 ? -10.696 1.093 1.270 1.00 88.50 79 SER A O 1
ATOM 659 N N . PRO A 1 80 ? -9.176 2.253 0.102 1.00 87.19 80 PRO A N 1
ATOM 660 C CA . PRO A 1 80 ? -9.004 3.271 1.140 1.00 87.19 80 PRO A CA 1
ATOM 661 C C . PRO A 1 80 ? -10.322 3.949 1.550 1.00 87.19 80 PRO A C 1
ATOM 663 O O . PRO A 1 80 ? -10.505 4.271 2.719 1.00 87.19 80 PRO A O 1
ATOM 666 N N . LYS A 1 81 ? -11.264 4.107 0.608 1.00 89.00 81 LYS A N 1
ATOM 667 C CA . LYS A 1 81 ? -12.596 4.675 0.878 1.00 89.00 81 LYS A CA 1
ATOM 668 C C . LYS A 1 81 ? -13.452 3.781 1.777 1.00 89.00 81 LYS A C 1
ATOM 670 O O . LYS A 1 81 ? -14.197 4.292 2.606 1.00 89.00 81 LYS A O 1
ATOM 675 N N . ASP A 1 82 ? -13.330 2.465 1.631 1.00 90.38 82 ASP A N 1
ATOM 676 C CA . ASP A 1 82 ? -14.077 1.502 2.447 1.00 90.38 82 ASP A CA 1
ATOM 677 C C . ASP A 1 82 ? -13.574 1.536 3.893 1.00 90.38 82 ASP A C 1
ATOM 679 O O . ASP A 1 82 ? -14.358 1.491 4.839 1.00 90.38 82 ASP A O 1
ATOM 683 N N . LEU A 1 83 ? -12.259 1.710 4.068 1.00 90.12 83 LEU A N 1
ATOM 684 C CA . LEU A 1 83 ? -11.644 1.886 5.384 1.00 90.12 83 LEU A CA 1
ATOM 685 C C . LEU A 1 83 ? -12.054 3.204 6.041 1.00 90.12 83 LEU A C 1
ATOM 687 O O . LEU A 1 83 ? -12.333 3.222 7.236 1.00 90.12 83 LEU A O 1
ATOM 691 N N . GLU A 1 84 ? -12.140 4.290 5.272 1.00 89.19 84 GLU A N 1
ATOM 692 C CA . GLU A 1 84 ? -12.644 5.573 5.770 1.00 89.19 84 GLU A CA 1
ATOM 693 C C . GLU A 1 84 ? -14.120 5.479 6.184 1.00 89.19 84 GLU A C 1
ATOM 695 O O . GLU A 1 84 ? -14.516 6.022 7.215 1.00 89.19 84 GLU A O 1
ATOM 700 N N . ARG A 1 85 ? -14.939 4.741 5.424 1.00 90.50 85 ARG A N 1
ATOM 701 C CA . ARG A 1 85 ? -16.340 4.484 5.780 1.00 90.50 85 ARG A CA 1
ATOM 702 C C . ARG A 1 85 ? -16.445 3.694 7.088 1.00 90.50 85 ARG A C 1
ATOM 704 O O . ARG A 1 85 ? -17.245 4.063 7.945 1.00 90.50 85 ARG A O 1
ATOM 711 N N . ALA A 1 86 ? -15.621 2.662 7.265 1.00 88.75 86 ALA A N 1
ATOM 712 C CA . ALA A 1 86 ? -15.572 1.886 8.502 1.00 88.75 86 ALA A CA 1
ATOM 713 C C . ALA A 1 86 ? -15.093 2.719 9.704 1.00 88.75 86 ALA A C 1
ATOM 715 O O . ALA A 1 86 ? -15.661 2.621 10.792 1.00 88.75 86 ALA A O 1
ATOM 716 N N . ASP A 1 87 ? -14.082 3.569 9.509 1.00 87.75 87 ASP A N 1
ATOM 717 C CA . ASP A 1 87 ? -13.600 4.508 10.525 1.00 87.75 87 ASP A CA 1
ATOM 718 C C . ASP A 1 87 ? -14.698 5.495 10.948 1.00 87.75 87 ASP A C 1
ATOM 720 O O . ASP A 1 87 ? -14.983 5.630 12.139 1.00 87.75 87 ASP A O 1
ATOM 724 N N . ARG A 1 88 ? -15.378 6.116 9.978 1.00 88.56 88 ARG A N 1
ATOM 725 C CA . ARG A 1 88 ? -16.484 7.048 10.227 1.00 88.56 88 ARG A CA 1
ATOM 726 C C . ARG A 1 88 ? -17.636 6.377 10.972 1.00 88.56 88 ARG A C 1
ATOM 728 O O . ARG A 1 88 ? -18.090 6.903 11.980 1.00 88.56 88 ARG A O 1
ATOM 735 N N . PHE A 1 89 ? -18.032 5.173 10.565 1.00 89.3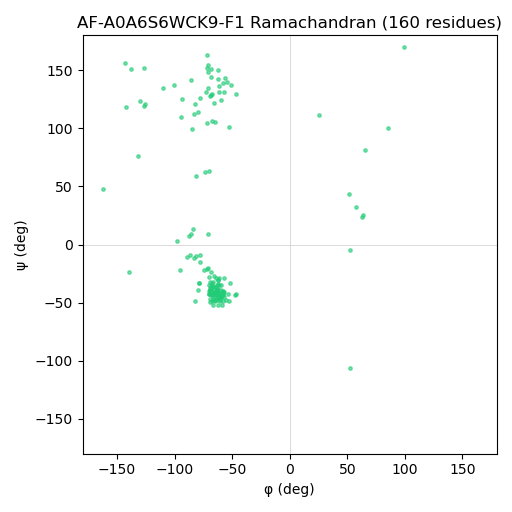8 89 PHE A N 1
ATOM 736 C CA . PHE A 1 89 ? -19.072 4.404 11.253 1.00 89.38 89 PHE A CA 1
ATOM 737 C C . PHE A 1 89 ? -18.728 4.146 12.733 1.00 89.38 89 PHE A C 1
ATOM 739 O O . PHE A 1 89 ? -19.558 4.345 13.621 1.00 89.38 89 PHE A O 1
ATOM 746 N N . LEU A 1 90 ? -17.479 3.771 13.032 1.00 85.44 90 LEU A N 1
ATOM 747 C CA . LEU A 1 90 ? -17.011 3.562 14.410 1.00 85.44 90 LEU A CA 1
ATOM 748 C C . LEU A 1 90 ? -16.932 4.856 15.241 1.00 85.44 90 LEU A C 1
ATOM 750 O O . LEU A 1 90 ? -16.936 4.795 16.482 1.00 85.44 90 LEU A O 1
ATOM 754 N N . GLN A 1 91 ? -16.811 6.012 14.587 1.00 83.44 91 GLN A N 1
ATOM 755 C CA . GLN A 1 91 ? -16.818 7.324 15.230 1.00 83.44 91 GLN A CA 1
ATOM 756 C C . GLN A 1 91 ? -18.246 7.811 15.494 1.00 83.44 91 GLN A C 1
ATOM 758 O O . GLN A 1 91 ? -18.538 8.167 16.635 1.00 83.44 91 GLN A O 1
ATOM 763 N N . ASP A 1 92 ? -1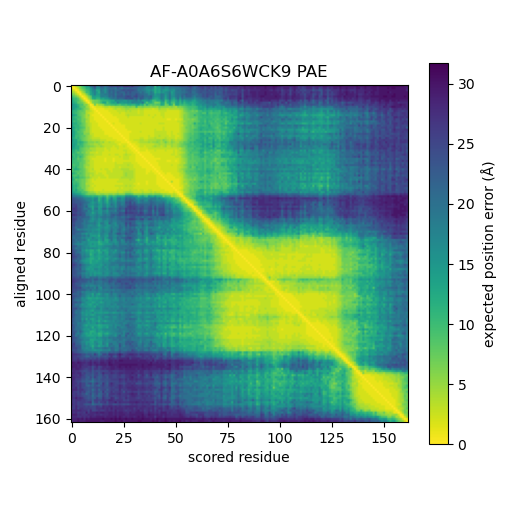9.128 7.738 14.497 1.00 84.38 92 ASP A N 1
ATOM 764 C CA . ASP A 1 92 ? -20.499 8.262 14.549 1.00 84.38 92 ASP A CA 1
ATOM 765 C C . ASP A 1 92 ? -21.375 7.477 15.531 1.00 84.38 92 ASP A C 1
ATOM 767 O O . ASP A 1 92 ? -22.021 8.043 16.411 1.00 84.38 92 ASP A O 1
ATOM 771 N N . PHE A 1 93 ? -21.351 6.147 15.432 1.00 80.88 93 PHE A N 1
ATOM 772 C CA . PHE A 1 93 ? -22.142 5.266 16.295 1.00 80.88 93 PHE A CA 1
ATOM 773 C C . PHE A 1 93 ? -21.426 4.931 17.611 1.00 80.88 93 PHE A C 1
ATOM 775 O O . PHE A 1 93 ? -22.015 4.358 18.531 1.00 80.88 93 PHE A O 1
ATOM 782 N N . GLY A 1 94 ? -20.146 5.300 17.730 1.00 77.12 94 GLY A N 1
ATOM 783 C CA . GLY A 1 94 ? -19.387 5.251 18.973 1.00 77.12 94 GLY A CA 1
ATOM 784 C C . GLY A 1 94 ? -19.433 3.883 19.656 1.00 77.12 94 GLY A C 1
ATOM 785 O O . GLY A 1 94 ? -18.757 2.944 19.245 1.00 77.12 94 GLY A O 1
ATOM 786 N N . TRP A 1 95 ? -20.181 3.782 20.756 1.00 69.88 95 TRP A N 1
ATOM 787 C CA . TRP A 1 95 ? -20.251 2.571 21.577 1.00 69.88 95 TRP A CA 1
ATOM 788 C C . TRP A 1 95 ? -20.980 1.403 20.900 1.00 69.88 95 TRP A C 1
ATOM 790 O O . TRP A 1 95 ? -20.498 0.272 20.981 1.00 69.88 95 TRP A O 1
ATOM 800 N N . SER A 1 96 ? -22.108 1.649 20.224 1.00 76.12 96 SER A N 1
ATOM 801 C CA . SER A 1 96 ? -22.923 0.573 19.636 1.00 76.12 96 SER A CA 1
ATOM 802 C C . SER A 1 96 ? -22.157 -0.141 18.522 1.00 76.12 96 SER A C 1
ATOM 804 O O . SER A 1 96 ? -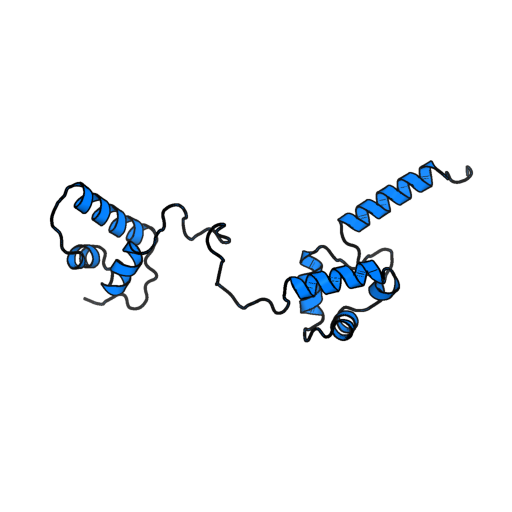21.976 -1.358 18.583 1.00 76.12 96 SER A O 1
ATOM 806 N N . ALA A 1 97 ? -21.567 0.621 17.598 1.00 80.00 97 ALA A N 1
ATOM 807 C CA . ALA A 1 97 ? -20.716 0.090 16.532 1.00 80.00 97 ALA A CA 1
ATOM 808 C C . ALA A 1 97 ? -19.465 -0.621 17.060 1.00 80.00 97 ALA A C 1
ATOM 810 O O . ALA A 1 97 ? -18.991 -1.591 16.473 1.00 80.00 97 ALA A O 1
ATOM 811 N N . ARG A 1 98 ? -18.935 -0.191 18.210 1.00 74.44 98 ARG A N 1
ATOM 812 C CA . ARG A 1 98 ? -17.783 -0.854 18.828 1.00 74.44 98 ARG A CA 1
ATOM 813 C C . ARG A 1 98 ? -18.105 -2.201 19.443 1.00 74.44 98 ARG A C 1
ATOM 815 O O . ARG A 1 98 ? -17.198 -3.006 19.631 1.00 74.44 98 ARG A O 1
ATOM 822 N N . SER A 1 99 ? -19.366 -2.466 19.749 1.00 78.56 99 SER A N 1
ATOM 823 C CA . SER A 1 99 ? -19.763 -3.771 20.267 1.00 78.56 99 SER A CA 1
ATOM 824 C C . SER A 1 99 ? -19.860 -4.849 19.179 1.00 78.56 99 SER A C 1
ATOM 826 O O . SER A 1 99 ? -19.834 -6.032 19.519 1.00 78.56 99 SER A O 1
ATOM 828 N N . LEU A 1 100 ? -19.886 -4.454 17.898 1.00 81.44 100 LEU A N 1
ATOM 829 C CA . LEU A 1 100 ? -19.928 -5.357 16.750 1.00 81.44 100 LEU A CA 1
ATOM 830 C C . LEU A 1 100 ? -18.622 -6.143 16.572 1.00 81.44 100 LEU A C 1
ATOM 832 O O . LEU A 1 100 ? -17.508 -5.643 16.784 1.00 81.44 100 LEU A O 1
ATOM 836 N N . THR A 1 101 ? -18.770 -7.391 16.132 1.00 85.06 101 THR A N 1
ATOM 837 C CA . THR A 1 101 ? -17.663 -8.215 15.631 1.00 85.06 101 THR A CA 1
ATOM 838 C C . THR A 1 101 ? -17.193 -7.725 14.259 1.00 85.06 101 THR A C 1
ATOM 840 O O . THR A 1 101 ? -17.911 -7.007 13.570 1.00 85.06 101 THR A O 1
ATOM 843 N N . TRP A 1 102 ? -15.996 -8.133 13.820 1.00 86.00 102 TRP A N 1
ATOM 844 C CA . TRP A 1 102 ? -15.516 -7.793 12.473 1.00 86.00 102 TRP A CA 1
ATOM 845 C C . TRP A 1 102 ? -16.431 -8.313 11.361 1.00 86.00 102 TRP A C 1
ATOM 847 O O . TRP A 1 102 ? -16.584 -7.634 10.356 1.00 86.00 102 TRP A O 1
ATOM 857 N N . ALA A 1 103 ? -17.044 -9.485 11.545 1.00 87.31 103 ALA A N 1
ATOM 858 C CA . ALA A 1 103 ? -17.995 -10.034 10.581 1.00 87.31 103 ALA A CA 1
ATOM 859 C C . ALA A 1 103 ? -19.262 -9.170 10.495 1.00 87.31 103 ALA A C 1
ATOM 861 O O . ALA A 1 103 ? -19.650 -8.769 9.407 1.00 87.31 103 ALA A O 1
ATOM 862 N N . GLN A 1 104 ? -19.837 -8.798 11.643 1.00 87.94 104 GLN A N 1
ATOM 863 C CA . GLN A 1 104 ? -21.011 -7.918 11.692 1.00 87.94 104 GLN A CA 1
ATOM 864 C C . GLN A 1 104 ? -20.710 -6.525 11.135 1.00 87.94 104 GLN A C 1
ATOM 866 O O . GLN A 1 104 ? -21.531 -5.952 10.438 1.00 87.94 104 GLN A O 1
ATOM 871 N N . LEU A 1 105 ? -19.523 -5.978 11.409 1.00 88.19 105 LEU A N 1
ATOM 872 C CA . LEU A 1 105 ? -19.120 -4.689 10.848 1.00 88.19 105 LEU A CA 1
ATOM 873 C C . LEU A 1 105 ? -18.959 -4.756 9.321 1.00 88.19 105 LEU A C 1
ATOM 875 O O . LEU A 1 105 ? -19.266 -3.783 8.643 1.00 88.19 105 LEU A O 1
ATOM 879 N N . ALA A 1 106 ? -18.464 -5.875 8.784 1.00 90.31 106 ALA A N 1
ATOM 880 C CA . ALA A 1 106 ? -18.378 -6.076 7.341 1.00 90.31 106 ALA A CA 1
ATOM 881 C C . ALA A 1 106 ? -19.775 -6.161 6.709 1.00 90.31 106 ALA A C 1
ATOM 883 O O . ALA A 1 106 ? -20.009 -5.521 5.692 1.00 90.31 106 ALA A O 1
ATOM 884 N N . GLU A 1 107 ? -20.702 -6.877 7.348 1.00 90.50 107 GLU A N 1
ATOM 885 C CA . GLU A 1 107 ? -22.093 -7.015 6.904 1.00 90.50 107 GLU A CA 1
ATOM 886 C C . GLU A 1 107 ? -22.847 -5.674 6.922 1.00 90.50 107 GLU A C 1
ATOM 888 O O . GLU A 1 107 ? -23.427 -5.285 5.915 1.00 90.50 107 GLU A O 1
ATOM 893 N N . GLU A 1 108 ? -22.753 -4.908 8.013 1.00 89.81 108 GLU A N 1
ATOM 894 C CA . GLU A 1 108 ? -23.381 -3.578 8.140 1.00 89.81 108 GLU A CA 1
ATOM 895 C C . GLU A 1 108 ? -22.872 -2.564 7.103 1.00 89.81 108 GLU A C 1
ATOM 897 O O . GLU A 1 108 ? -23.573 -1.627 6.722 1.00 89.81 108 GLU A O 1
ATOM 902 N N . LEU A 1 109 ? -21.628 -2.728 6.650 1.00 90.00 109 LEU A N 1
ATOM 903 C CA . LEU A 1 109 ? -21.001 -1.848 5.665 1.00 90.00 109 LEU A CA 1
ATOM 904 C C . LEU A 1 109 ? -21.069 -2.394 4.233 1.00 90.00 109 LEU A C 1
ATOM 906 O O . LEU A 1 109 ? -20.516 -1.750 3.336 1.00 90.00 109 LEU A O 1
ATOM 910 N N . ASP A 1 110 ? -21.731 -3.539 4.034 1.00 90.38 110 ASP A N 1
ATOM 911 C CA . ASP A 1 110 ? -21.829 -4.270 2.765 1.00 90.38 110 ASP A CA 1
ATOM 912 C C . ASP A 1 110 ? -20.448 -4.519 2.125 1.00 90.38 110 ASP A C 1
ATOM 914 O O . ASP A 1 110 ? -20.203 -4.301 0.937 1.00 90.38 110 ASP A O 1
ATOM 918 N N . LEU A 1 111 ? -19.487 -4.916 2.964 1.00 89.44 111 LEU A N 1
ATOM 919 C CA . LEU A 1 111 ? -18.137 -5.270 2.548 1.00 89.44 111 LEU A CA 1
ATOM 920 C C . LEU A 1 111 ? -18.066 -6.783 2.338 1.00 89.44 111 LEU A C 1
ATOM 922 O O . LEU A 1 111 ? -18.051 -7.546 3.303 1.00 89.44 111 LEU A O 1
ATOM 926 N N . ASP A 1 112 ? -17.939 -7.213 1.082 1.00 89.44 112 ASP A N 1
ATOM 927 C CA . ASP A 1 112 ? -17.729 -8.620 0.704 1.00 89.44 112 ASP A CA 1
ATOM 928 C C . ASP A 1 112 ? -16.293 -9.086 1.028 1.00 89.44 112 ASP A C 1
ATOM 930 O O . ASP A 1 112 ? -15.460 -9.371 0.162 1.00 89.44 112 ASP A O 1
ATOM 934 N N . VAL A 1 113 ? -15.945 -9.073 2.316 1.00 90.06 113 VAL A N 1
ATOM 935 C CA . VAL A 1 113 ? -14.630 -9.460 2.829 1.00 90.06 113 VAL A CA 1
ATOM 936 C C . VAL A 1 113 ? -14.759 -10.291 4.094 1.00 90.06 113 VAL A C 1
ATOM 938 O O . VAL A 1 113 ? -15.671 -10.127 4.898 1.00 90.06 113 VAL A O 1
ATOM 941 N N . SER A 1 114 ? -13.778 -11.165 4.321 1.00 91.19 114 SER A N 1
ATOM 942 C CA . SER A 1 114 ? -13.713 -11.903 5.578 1.00 91.19 114 SER A CA 1
ATOM 943 C C . SER A 1 114 ? -13.326 -11.005 6.753 1.00 91.19 114 SER A C 1
ATOM 945 O O . SER A 1 114 ? -12.593 -10.018 6.620 1.00 91.19 114 SER A O 1
ATOM 947 N N . ASP A 1 115 ? -13.750 -11.426 7.941 1.00 88.19 115 ASP A N 1
ATOM 948 C CA . ASP A 1 115 ? -13.421 -10.820 9.230 1.00 88.19 115 ASP A CA 1
ATOM 949 C C . ASP A 1 115 ? -11.916 -10.522 9.394 1.00 88.19 115 ASP A C 1
ATOM 951 O O . ASP A 1 115 ? -11.523 -9.431 9.808 1.00 88.19 115 ASP A O 1
ATOM 955 N N . ARG A 1 116 ? -11.051 -11.464 9.001 1.00 88.75 116 ARG A N 1
ATOM 956 C CA . ARG A 1 116 ? -9.588 -11.342 9.077 1.00 88.75 116 ARG A CA 1
ATOM 957 C C . ARG A 1 116 ? -9.029 -10.283 8.135 1.00 88.75 116 ARG A C 1
ATOM 959 O O . ARG A 1 116 ? -8.008 -9.668 8.454 1.00 88.75 116 ARG A O 1
ATOM 966 N N . VAL A 1 117 ? -9.649 -10.088 6.971 1.00 90.88 117 VAL A N 1
ATOM 967 C CA . VAL A 1 117 ? -9.242 -9.053 6.010 1.00 90.88 117 VAL A CA 1
ATOM 968 C C . VAL A 1 117 ? -9.562 -7.684 6.595 1.00 90.88 117 VAL A C 1
ATOM 970 O O . VAL A 1 117 ? -8.659 -6.850 6.693 1.00 90.88 117 VAL A O 1
ATOM 973 N N . LEU A 1 118 ? -10.790 -7.490 7.083 1.00 89.38 118 LEU A N 1
ATOM 974 C CA . LEU A 1 118 ? -11.188 -6.241 7.728 1.00 89.38 118 LEU A CA 1
ATOM 975 C C . LEU A 1 118 ? -10.328 -5.952 8.967 1.00 89.38 118 LEU A C 1
ATOM 977 O O . LEU A 1 118 ? -9.800 -4.851 9.100 1.00 89.38 118 LEU A O 1
ATOM 981 N N . GLN A 1 119 ? -10.071 -6.962 9.805 1.00 88.25 119 GLN A N 1
ATOM 982 C CA . GLN A 1 119 ? -9.186 -6.846 10.966 1.00 88.25 119 GLN A CA 1
ATOM 983 C C . GLN A 1 119 ? -7.786 -6.356 10.597 1.00 88.25 119 GLN A C 1
ATOM 985 O O . GLN A 1 119 ? -7.237 -5.482 11.268 1.00 88.25 119 GLN A O 1
ATOM 990 N N . ARG A 1 120 ? -7.172 -6.940 9.564 1.00 88.56 120 ARG A N 1
ATOM 991 C CA . ARG A 1 120 ? -5.811 -6.582 9.152 1.00 88.56 120 ARG A CA 1
ATOM 992 C C . ARG A 1 120 ? -5.759 -5.149 8.635 1.00 88.56 120 ARG A C 1
ATOM 994 O O . ARG A 1 120 ? -4.853 -4.405 9.004 1.00 88.56 120 ARG A O 1
ATOM 1001 N N . HIS A 1 121 ? -6.728 -4.767 7.807 1.00 89.19 121 HIS A N 1
ATOM 1002 C CA . HIS A 1 121 ? -6.776 -3.427 7.241 1.00 89.19 121 HIS A CA 1
ATOM 1003 C C . HIS A 1 121 ? -7.103 -2.365 8.299 1.00 89.19 121 HIS A C 1
ATOM 1005 O O . HIS A 1 121 ? -6.370 -1.387 8.413 1.00 89.19 121 HIS A O 1
ATOM 1011 N N . MET A 1 122 ? -8.105 -2.575 9.151 1.00 88.12 122 MET A N 1
ATOM 1012 C CA . MET A 1 122 ? -8.414 -1.651 10.251 1.00 88.12 122 MET A CA 1
ATOM 1013 C C . MET A 1 122 ? -7.303 -1.617 11.311 1.00 88.12 122 MET A C 1
ATOM 1015 O O . MET A 1 122 ? -7.008 -0.570 11.883 1.00 88.12 122 MET A O 1
ATOM 1019 N N . GLY A 1 123 ? -6.606 -2.735 11.525 1.00 85.38 123 GLY A N 1
ATOM 1020 C CA . GLY A 1 123 ? -5.418 -2.798 12.376 1.00 85.38 123 GLY A CA 1
ATOM 1021 C C . GLY A 1 123 ? -4.264 -1.924 11.870 1.00 85.38 123 GLY A C 1
ATOM 1022 O O . GLY A 1 123 ? -3.523 -1.373 12.683 1.00 85.38 123 GLY A O 1
ATOM 1023 N N . SER A 1 124 ? -4.142 -1.731 10.550 1.00 84.19 124 SER A N 1
ATOM 1024 C CA . SER A 1 124 ? -3.179 -0.782 9.965 1.00 84.19 124 SER A CA 1
ATOM 1025 C C . SER A 1 124 ? -3.498 0.678 10.319 1.00 84.19 124 SER A C 1
ATOM 1027 O O . SER A 1 124 ? -2.583 1.478 10.485 1.00 84.19 124 SER A O 1
ATOM 1029 N N . LEU A 1 125 ? -4.776 0.988 10.570 1.00 83.19 125 LEU A N 1
ATOM 1030 C CA . LEU A 1 125 ? -5.254 2.261 11.126 1.00 83.19 125 LEU A CA 1
ATOM 1031 C C . LEU A 1 125 ? -5.183 2.306 12.666 1.00 83.19 125 LEU A C 1
ATOM 1033 O O . LEU A 1 125 ? -5.756 3.185 13.308 1.00 83.19 125 LEU A O 1
ATOM 1037 N N . HIS A 1 126 ? -4.476 1.352 13.279 1.00 79.31 126 HIS A N 1
ATOM 1038 C CA . HIS A 1 126 ? -4.324 1.196 14.726 1.00 79.31 126 HIS A CA 1
ATOM 1039 C C . HIS A 1 126 ? -5.618 0.908 15.494 1.00 79.31 126 HIS A C 1
ATOM 1041 O O . HIS A 1 126 ? -5.674 1.157 16.701 1.00 79.31 126 HIS A O 1
ATOM 1047 N N . TYR A 1 127 ? -6.642 0.356 14.840 1.00 80.56 127 TYR A N 1
ATOM 1048 C CA . TYR A 1 127 ? -7.808 -0.167 15.544 1.00 80.56 127 TYR A CA 1
ATOM 1049 C C . TYR A 1 127 ? -7.513 -1.546 16.128 1.00 80.56 127 TYR A C 1
ATOM 1051 O O . TYR A 1 127 ? -7.329 -2.531 15.413 1.00 80.56 127 TYR A O 1
ATOM 1059 N N . HIS A 1 128 ? -7.500 -1.621 17.459 1.00 73.44 128 HIS A N 1
ATOM 1060 C CA . HIS A 1 128 ? -7.283 -2.861 18.200 1.00 73.44 128 HIS A CA 1
ATOM 1061 C C . HIS A 1 128 ? -8.406 -3.103 19.208 1.00 73.44 128 HIS A C 1
ATOM 1063 O O . HIS A 1 128 ? -9.021 -2.162 19.718 1.00 73.44 128 HIS A O 1
ATOM 1069 N N . LYS A 1 129 ? -8.671 -4.379 19.511 1.00 64.94 129 LYS A N 1
ATOM 1070 C CA . LYS A 1 129 ? -9.643 -4.771 20.535 1.00 64.94 129 LYS A CA 1
ATOM 1071 C C . LYS A 1 129 ? -9.130 -4.304 21.903 1.00 64.94 129 LYS A C 1
ATOM 1073 O O . LYS A 1 129 ? -8.029 -4.667 22.305 1.00 64.94 129 LYS A O 1
ATOM 1078 N N . CYS A 1 130 ? -9.910 -3.481 22.600 1.00 66.81 130 CYS A N 1
ATOM 1079 C CA . CYS A 1 130 ? -9.559 -3.007 23.937 1.00 66.81 130 CYS A CA 1
ATOM 1080 C C . CYS A 1 130 ? -9.611 -4.163 24.949 1.00 66.81 130 CYS A C 1
ATOM 1082 O O . CYS A 1 130 ? -10.627 -4.855 25.034 1.00 66.81 130 CYS A O 1
ATOM 1084 N N . VAL A 1 131 ? -8.540 -4.343 25.730 1.00 58.91 131 VAL A N 1
ATOM 1085 C CA . VAL A 1 131 ? -8.448 -5.377 26.780 1.00 58.91 131 VAL A CA 1
ATOM 1086 C C . VAL A 1 131 ? -9.367 -5.048 27.963 1.00 58.91 131 VAL A C 1
ATOM 1088 O O . VAL A 1 131 ? -10.090 -5.923 28.427 1.00 58.91 131 VAL A O 1
ATOM 1091 N N . ALA A 1 132 ? -9.407 -3.782 28.396 1.00 51.81 132 ALA A N 1
ATOM 1092 C CA . ALA A 1 132 ? -10.163 -3.348 29.577 1.00 51.81 132 ALA A CA 1
ATOM 1093 C C . ALA A 1 132 ? -11.687 -3.403 29.393 1.00 51.81 132 ALA A C 1
ATOM 1095 O O . ALA A 1 132 ? -12.421 -3.6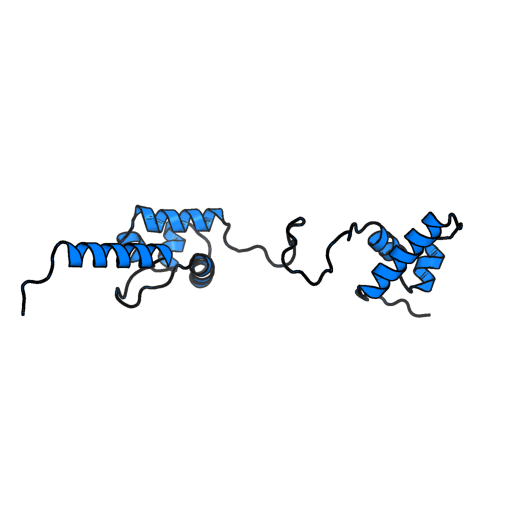52 30.340 1.00 51.81 132 ALA A O 1
ATOM 1096 N N . CYS A 1 133 ? -12.178 -3.175 28.174 1.00 54.47 133 CYS A N 1
ATOM 1097 C CA . CYS A 1 133 ? -13.618 -3.125 27.925 1.00 54.47 133 CYS A CA 1
ATOM 1098 C C . CYS A 1 133 ? -14.215 -4.494 27.574 1.00 54.47 133 CYS A C 1
ATOM 1100 O O . CYS A 1 133 ? -15.429 -4.585 27.414 1.00 54.47 133 CYS A O 1
ATOM 1102 N N . SER A 1 134 ? -13.388 -5.519 27.310 1.00 50.00 134 SER A N 1
ATOM 1103 C CA . SER A 1 134 ? -13.781 -6.802 26.681 1.00 50.00 134 SER A CA 1
ATOM 1104 C C . SER A 1 134 ? -14.549 -6.666 25.341 1.00 50.00 134 SER A C 1
ATOM 1106 O O . SER A 1 134 ? -14.808 -7.658 24.658 1.00 50.00 134 SER A O 1
ATOM 1108 N N . LYS A 1 135 ? -14.865 -5.431 24.933 1.00 52.09 135 LYS A N 1
ATOM 1109 C CA . LYS A 1 135 ? -15.672 -4.980 23.805 1.00 52.09 135 LYS A CA 1
ATOM 1110 C C . LYS A 1 135 ? -15.024 -3.720 23.209 1.00 52.09 135 LYS A C 1
ATOM 1112 O O . LYS A 1 135 ? -14.882 -2.706 23.885 1.00 52.09 135 LYS A O 1
ATOM 1117 N N . GLY A 1 136 ? -14.626 -3.817 21.940 1.00 53.62 136 GLY A N 1
ATOM 1118 C CA . GLY A 1 136 ? -14.695 -2.714 20.981 1.00 53.62 136 GLY A CA 1
ATOM 1119 C C . GLY A 1 136 ? -13.580 -1.676 20.875 1.00 53.62 136 GLY A C 1
ATOM 1120 O O . GLY A 1 136 ? -13.541 -0.703 21.620 1.00 53.62 136 GLY A O 1
ATOM 1121 N N . TRP A 1 137 ? -12.744 -1.880 19.853 1.00 66.19 137 TRP A N 1
ATOM 1122 C CA . TRP A 1 137 ? -11.981 -0.923 19.030 1.00 66.19 137 TRP A CA 1
ATOM 1123 C C . TRP A 1 137 ? -11.631 0.446 19.641 1.00 66.19 137 TRP A C 1
ATOM 1125 O O . TRP A 1 137 ? -12.472 1.338 19.789 1.00 66.19 137 TRP A O 1
ATOM 1135 N N . VAL A 1 138 ? -10.341 0.661 19.905 1.00 63.00 138 VAL A N 1
ATOM 1136 C CA . VAL A 1 138 ? -9.804 1.986 20.247 1.00 63.00 138 VAL A CA 1
ATOM 1137 C C . VAL A 1 138 ? -8.586 2.263 19.369 1.00 63.00 138 VAL A C 1
ATOM 1139 O O . VAL A 1 138 ? -7.641 1.478 19.368 1.00 63.00 138 VAL A O 1
ATOM 1142 N N . SER A 1 139 ? -8.611 3.369 18.618 1.00 66.94 139 SER A N 1
ATOM 1143 C CA . SER A 1 139 ? -7.425 3.864 17.913 1.00 66.94 139 SER A CA 1
ATOM 1144 C C . SER A 1 139 ? -6.417 4.433 18.915 1.00 66.94 139 SER A C 1
ATOM 1146 O O . SER A 1 139 ? -6.812 4.986 19.943 1.00 66.94 139 SER A O 1
ATOM 1148 N N . LYS A 1 140 ? -5.107 4.348 18.645 1.00 68.75 140 LYS A N 1
ATOM 1149 C CA . LYS A 1 140 ? -4.070 4.885 19.559 1.00 68.75 140 LYS A CA 1
ATOM 1150 C C . LYS A 1 140 ? -4.297 6.356 19.925 1.00 68.75 140 LYS A C 1
ATOM 1152 O O . LYS A 1 140 ? -4.182 6.726 21.089 1.00 68.75 140 LYS A O 1
ATOM 1157 N N . GLN A 1 141 ? -4.669 7.180 18.946 1.00 70.69 141 GLN A N 1
ATOM 1158 C CA . GLN A 1 141 ? -4.976 8.593 19.180 1.00 70.69 141 GLN A CA 1
ATOM 1159 C C . GLN A 1 141 ? -6.188 8.765 20.100 1.00 70.69 141 GLN A C 1
ATOM 1161 O O . GLN A 1 141 ? -6.170 9.598 21.005 1.00 70.69 141 GLN A O 1
ATOM 1166 N N . LEU A 1 142 ? -7.232 7.957 19.908 1.00 69.94 142 LEU A N 1
ATOM 1167 C CA . LEU A 1 142 ? -8.413 8.002 20.759 1.00 69.94 142 LEU A CA 1
ATOM 1168 C C . LEU A 1 142 ? -8.129 7.472 22.171 1.00 69.94 142 LEU A C 1
ATOM 1170 O O . LEU A 1 142 ? -8.673 8.008 23.134 1.00 69.94 142 LEU A O 1
ATOM 1174 N N . ALA A 1 143 ? -7.263 6.465 22.311 1.00 75.88 143 ALA A N 1
ATOM 1175 C CA . ALA A 1 143 ? -6.796 5.981 23.609 1.00 75.88 143 ALA A CA 1
ATOM 1176 C C . ALA A 1 143 ? -6.082 7.100 24.376 1.00 75.88 143 ALA A C 1
ATOM 1178 O O . ALA A 1 143 ? -6.402 7.347 25.537 1.00 75.88 143 ALA A O 1
ATOM 1179 N N . GLN A 1 144 ? -5.187 7.828 23.701 1.00 79.88 144 GLN A N 1
ATOM 1180 C CA . GLN A 1 144 ? -4.484 8.962 24.293 1.00 79.88 144 GLN A CA 1
ATOM 1181 C C . GLN A 1 144 ? -5.448 10.088 24.681 1.00 79.88 144 GLN A C 1
ATOM 1183 O O . GLN A 1 144 ? -5.380 10.587 25.798 1.00 79.88 144 GLN A O 1
ATOM 1188 N N . LYS A 1 145 ? -6.404 10.443 23.810 1.00 77.88 145 LYS A N 1
ATOM 1189 C CA . LYS A 1 145 ? -7.444 11.434 24.141 1.00 77.88 145 LYS A CA 1
ATOM 1190 C C . LYS A 1 145 ? -8.252 11.028 25.376 1.00 77.88 145 LYS A C 1
ATOM 1192 O O . LYS A 1 145 ? -8.508 11.867 26.232 1.00 77.88 145 LYS A O 1
ATOM 1197 N N . ARG A 1 146 ? -8.629 9.750 25.490 1.00 78.38 146 ARG A N 1
ATOM 1198 C CA . ARG A 1 146 ? -9.352 9.223 26.659 1.00 78.38 146 ARG A CA 1
ATOM 1199 C C . ARG A 1 146 ? -8.513 9.276 27.933 1.00 78.38 146 ARG A C 1
ATOM 1201 O O . ARG A 1 146 ? -9.047 9.662 28.965 1.00 78.38 146 ARG A O 1
ATOM 1208 N N . LYS A 1 147 ? -7.223 8.932 27.854 1.00 84.81 147 LYS A N 1
ATOM 1209 C CA . LYS A 1 147 ? -6.288 9.056 28.980 1.00 84.81 147 LYS A CA 1
ATOM 1210 C C . LYS A 1 147 ? -6.205 10.506 29.458 1.00 84.81 147 LYS A C 1
ATOM 1212 O O . LYS A 1 147 ? -6.453 10.764 30.628 1.00 84.81 147 LYS A O 1
ATOM 1217 N N . ASN A 1 148 ? -5.960 11.438 28.538 1.00 87.38 148 ASN A N 1
ATOM 1218 C CA . ASN A 1 148 ? -5.873 12.861 28.860 1.00 87.38 148 ASN A CA 1
ATOM 1219 C C . ASN A 1 148 ? -7.178 13.372 29.500 1.00 87.38 148 ASN A C 1
ATOM 1221 O O . ASN A 1 148 ? -7.147 14.133 30.458 1.00 87.38 148 ASN A O 1
ATOM 1225 N N . TRP A 1 149 ? -8.339 12.937 28.997 1.00 82.25 149 TRP A N 1
ATOM 1226 C CA . TRP A 1 149 ? -9.635 13.301 29.576 1.00 82.25 149 TRP A CA 1
ATOM 1227 C C . TRP A 1 149 ? -9.829 12.761 30.998 1.00 82.25 149 TRP A C 1
ATOM 1229 O O . TRP A 1 149 ? -10.317 13.483 31.863 1.00 82.25 149 TRP A O 1
ATOM 1239 N N . ALA A 1 150 ? -9.435 11.511 31.251 1.00 83.75 150 ALA A N 1
ATOM 1240 C CA . ALA A 1 150 ? -9.497 10.917 32.583 1.00 83.75 150 ALA A CA 1
ATOM 1241 C C . ALA A 1 150 ? -8.571 11.644 33.573 1.00 83.75 150 ALA A C 1
ATOM 1243 O O . ALA A 1 150 ? -8.993 11.930 34.688 1.00 83.75 150 ALA A O 1
ATOM 1244 N N . GLU A 1 151 ? -7.356 12.011 33.151 1.00 88.75 151 GLU A N 1
ATOM 1245 C CA . GLU A 1 151 ? -6.423 12.817 33.954 1.00 88.75 151 GLU A CA 1
ATOM 1246 C C . GLU A 1 151 ? -7.025 14.184 34.316 1.00 88.75 151 GLU A C 1
ATOM 1248 O O . GLU A 1 151 ? -6.985 14.586 35.477 1.00 88.75 151 GLU A O 1
ATOM 1253 N N . VAL A 1 152 ? -7.659 14.866 33.355 1.00 89.75 152 VAL A N 1
ATOM 1254 C CA . VAL A 1 152 ? -8.360 16.140 33.597 1.00 89.75 152 VAL A CA 1
ATOM 1255 C C . VAL A 1 152 ? -9.525 15.967 34.577 1.00 89.75 152 VAL A C 1
ATOM 1257 O O . VAL A 1 152 ? -9.731 16.814 35.443 1.00 89.75 152 VAL A O 1
ATOM 1260 N N . MET A 1 153 ? -10.294 14.882 34.463 1.00 85.69 153 MET A N 1
ATOM 1261 C CA . MET A 1 153 ? -11.426 14.629 35.357 1.00 85.69 153 MET A CA 1
ATOM 1262 C C . MET A 1 153 ? -10.993 14.297 36.782 1.00 85.69 153 MET A C 1
ATOM 1264 O O . MET A 1 153 ? -11.610 14.812 37.707 1.00 85.69 153 MET A O 1
ATOM 1268 N N . LEU A 1 154 ? -9.915 13.530 36.962 1.00 86.12 154 LEU A N 1
ATOM 1269 C CA . LEU A 1 154 ? -9.330 13.255 38.280 1.00 86.12 154 LEU A CA 1
ATOM 1270 C C . LEU A 1 154 ? -8.792 14.525 38.949 1.00 86.12 154 LEU A C 1
ATOM 1272 O O . LEU A 1 154 ? -8.931 14.694 40.153 1.00 86.12 154 LEU A O 1
ATOM 1276 N N . GLN A 1 155 ? -8.212 15.446 38.173 1.00 84.12 155 GLN A N 1
ATOM 1277 C CA . GLN A 1 155 ? -7.796 16.751 38.697 1.00 84.12 155 GLN A CA 1
ATOM 1278 C C . GLN A 1 155 ? -8.988 17.624 39.100 1.00 84.12 155 GLN A C 1
ATOM 1280 O O . GLN A 1 155 ? -8.912 18.369 40.073 1.00 84.12 155 GLN A O 1
ATOM 1285 N N . LYS A 1 156 ? -10.078 17.566 38.330 1.00 86.19 156 LYS A N 1
ATOM 1286 C CA . LYS A 1 156 ? -11.265 18.398 38.552 1.00 86.19 156 LYS A CA 1
ATOM 1287 C C . LYS A 1 156 ? -12.158 17.872 39.678 1.00 86.19 156 LYS A C 1
ATOM 1289 O O . LYS A 1 156 ? -12.791 18.667 40.367 1.00 86.19 156 LYS A O 1
ATOM 1294 N N . TYR A 1 157 ? -12.211 16.555 39.840 1.00 85.44 157 TYR A N 1
ATOM 1295 C CA . TYR A 1 157 ? -12.996 15.848 40.844 1.00 85.44 157 TYR A CA 1
ATOM 1296 C C . TYR A 1 157 ? -12.098 14.812 41.528 1.00 85.44 157 TYR A C 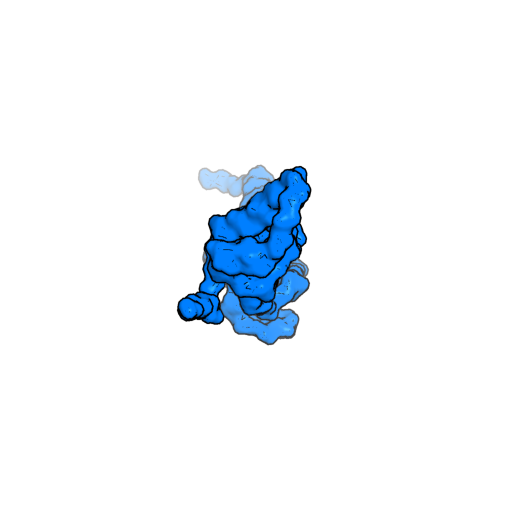1
ATOM 1298 O O . TYR A 1 157 ? -12.171 13.629 41.193 1.00 85.44 157 TYR A O 1
ATOM 1306 N N . PRO A 1 158 ? -11.206 15.251 42.431 1.00 79.69 158 PRO A N 1
ATOM 1307 C CA . PRO A 1 158 ? -10.408 14.329 43.223 1.00 79.69 158 PRO A CA 1
ATOM 1308 C C . PRO A 1 158 ? -11.330 13.483 44.103 1.00 79.69 158 PRO A C 1
ATOM 1310 O O . PRO A 1 158 ? -12.343 13.980 44.606 1.00 79.69 158 PRO A O 1
ATOM 1313 N N . ASP A 1 159 ? -10.988 12.206 44.272 1.00 75.31 159 ASP A N 1
ATOM 1314 C CA . ASP A 1 159 ? -11.721 11.337 45.186 1.00 75.31 159 ASP A CA 1
ATOM 1315 C C . ASP A 1 159 ? -11.680 11.938 46.604 1.00 75.31 159 ASP A C 1
ATOM 1317 O O . ASP A 1 159 ? -10.636 12.465 47.010 1.00 75.31 159 ASP A O 1
ATOM 1321 N N . PRO A 1 160 ? -12.795 11.901 47.358 1.00 71.38 160 PRO A N 1
ATOM 1322 C CA . PRO A 1 160 ? -12.771 12.280 48.762 1.00 71.38 160 PRO A CA 1
ATOM 1323 C C . PRO A 1 160 ? -11.747 11.397 49.484 1.00 71.38 160 PRO A C 1
ATOM 1325 O O . PRO A 1 160 ? -11.728 10.184 49.277 1.00 71.38 160 PRO A O 1
ATOM 1328 N N . GLU A 1 161 ? -10.866 12.031 50.260 1.00 69.06 161 GLU A N 1
ATOM 1329 C CA . GLU A 1 161 ? -9.729 11.395 50.934 1.00 69.06 161 GLU A CA 1
ATOM 1330 C C . GLU A 1 161 ? -10.146 10.091 51.643 1.00 69.06 161 GLU A C 1
ATOM 1332 O O . GLU A 1 161 ? -11.125 10.076 52.391 1.00 69.06 161 GLU A O 1
ATOM 1337 N N . ASN A 1 162 ? -9.405 9.003 51.383 1.00 51.75 162 ASN A N 1
ATOM 1338 C CA . ASN A 1 162 ? -9.409 7.808 52.238 1.00 51.75 162 ASN A CA 1
ATOM 1339 C C . ASN A 1 162 ? -8.761 8.126 53.586 1.00 51.75 162 ASN A C 1
ATOM 1341 O O . ASN A 1 162 ? -7.667 8.737 53.557 1.00 51.75 162 ASN A O 1
#

Sequence (162 aa):
MPKLTNAHYYTPVKSRVKGAADFLDWKGIPYHHTDLFAYNRVSKTRGWAILKENNQIYDRRHHNNELLPENRGRKAALSPKDLERADRFLQDFGWSARSLTWAQLAEELDLDVSDRVLQRHMGSLHYHKCVACSKGWVSKQLAQKRKNWAEVMLQKYPDPEN

Mean predicted aligned error: 14.66 Å

Foldseek 3Di:
DDQPPDDPDDPVLLCQLQVVVVVCVVVVPDDDSVVSCVVSSHDPVVSVVSNPPPPVDDDPPDDDDVVDDDPDDDPQLDDPVLLVVLVVVCVPVPQVSQQDQLVVSCVVSVRPDDSVSSCVVVVVQVWDADPVVNTGTDRPVRVVVVVVVVVVVCVVDPDDDD

Solvent-accessible surface area (backbone atoms only — not comparable to full-atom values): 10037 Å² total; per-residue (Å²): 132,88,74,81,88,81,66,82,77,51,69,70,60,51,52,50,53,44,54,51,49,55,49,32,61,74,67,68,54,90,76,58,69,66,55,56,20,51,77,69,74,37,54,69,74,55,41,54,51,53,67,68,51,84,68,84,82,65,71,90,82,56,79,80,48,94,91,46,85,76,83,76,75,82,78,71,94,66,54,75,66,56,52,49,52,54,52,48,47,43,58,76,49,36,68,66,51,23,65,50,51,58,54,54,51,23,58,78,66,72,44,100,60,55,37,69,57,53,48,54,58,44,37,74,68,41,40,39,77,36,77,92,64,80,47,37,59,44,32,63,69,57,47,50,53,51,51,56,49,51,55,53,47,44,71,75,55,61,77,80,83,131

Organism: NCBI:txid97479

pLDDT: mean 77.62, std 14.59, range [44.62, 94.0]

Radius of gyration: 28.57 Å; Cα contacts (8 Å, |Δi|>4): 102; chains: 1; bounding box: 56×38×86 Å

Secondary structure (DSSP, 8-state):
----TT----HHHHHHHHHHHHHHHHHT----HHHHHHHTT--HHHHHHHHH---SS--TT-SS-SSS----SPPPSS-HHHHHHHHHHHHHSTHHHHHS-HHHHHHHTT--S-HHHHHHHHHHTT-B--STTSS--B-HHHHHHHHHHHHHHHHHSPPPP-